Protein AF-A0A328SLB0-F1 (afdb_monomer)

Structure (mmCIF, N/CA/C/O backbone):
data_AF-A0A328SLB0-F1
#
_entry.id   AF-A0A328SLB0-F1
#
loop_
_atom_site.group_PDB
_atom_site.id
_atom_site.type_symbol
_atom_site.label_atom_id
_atom_site.label_alt_id
_atom_site.label_comp_id
_atom_site.label_asym_id
_atom_site.label_entity_id
_atom_site.label_seq_id
_atom_site.pdbx_PDB_ins_code
_atom_site.Cartn_x
_atom_site.Cartn_y
_atom_site.Cartn_z
_atom_site.occupancy
_atom_site.B_iso_or_equiv
_atom_site.a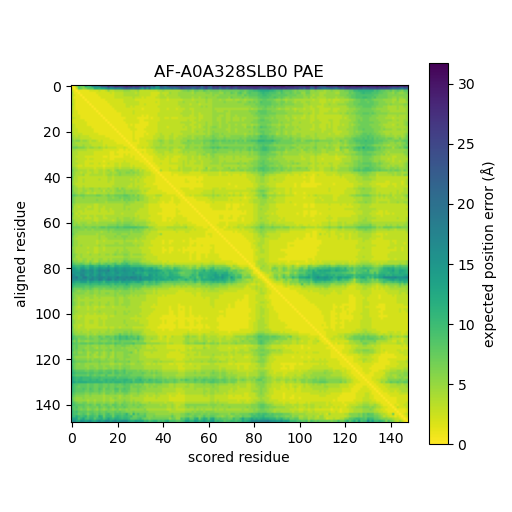uth_seq_id
_atom_site.auth_comp_id
_atom_site.auth_asym_id
_atom_site.auth_atom_id
_atom_site.pdbx_PDB_model_num
ATOM 1 N N . MET A 1 1 ? -6.367 17.128 28.981 1.00 57.22 1 MET A N 1
ATOM 2 C CA . MET A 1 1 ? -6.907 15.919 28.328 1.00 57.22 1 MET A CA 1
ATOM 3 C C . MET A 1 1 ? -6.599 16.046 26.858 1.00 57.22 1 MET A C 1
ATOM 5 O O . MET A 1 1 ? -6.929 17.070 26.277 1.00 57.22 1 MET A O 1
ATOM 9 N N . ASP A 1 2 ? -5.876 15.075 26.322 1.00 86.50 2 ASP A N 1
ATOM 10 C CA . ASP A 1 2 ? -5.423 15.068 24.938 1.00 86.50 2 ASP A CA 1
ATOM 11 C C . ASP A 1 2 ? -6.568 14.563 24.046 1.00 86.50 2 ASP A C 1
ATOM 13 O O . ASP A 1 2 ? -7.002 13.417 24.177 1.00 86.50 2 ASP A O 1
ATOM 17 N N . TYR A 1 3 ? -7.131 15.460 23.231 1.00 94.31 3 TYR A N 1
ATOM 18 C CA . TYR A 1 3 ? -8.284 15.189 22.364 1.00 94.31 3 TYR A CA 1
ATOM 19 C C . TYR A 1 3 ? -8.038 13.980 21.457 1.00 94.31 3 TYR A C 1
ATOM 21 O O . TYR A 1 3 ? -8.912 13.123 21.337 1.00 94.31 3 TYR A O 1
ATOM 29 N N . PHE A 1 4 ? -6.836 13.879 20.882 1.00 92.00 4 PHE A N 1
ATOM 30 C CA . PHE A 1 4 ? -6.476 12.773 20.001 1.00 92.00 4 PHE A CA 1
ATOM 31 C C . PHE A 1 4 ? -6.423 11.453 20.755 1.00 92.00 4 PHE A C 1
ATOM 33 O O . PHE A 1 4 ? -7.009 10.479 20.297 1.00 92.00 4 PHE A O 1
ATOM 40 N N . LYS A 1 5 ? -5.837 11.437 21.956 1.00 94.00 5 LYS A N 1
ATOM 41 C CA . LYS A 1 5 ? -5.808 10.235 22.794 1.00 94.00 5 LYS A CA 1
ATOM 42 C C . LYS A 1 5 ? -7.211 9.709 23.106 1.00 94.00 5 LYS A C 1
ATOM 44 O O . LYS A 1 5 ? -7.457 8.517 23.006 1.00 94.00 5 LYS A O 1
ATOM 49 N N . MET A 1 6 ? -8.152 10.598 23.427 1.00 96.25 6 MET A N 1
ATOM 50 C CA . MET A 1 6 ? -9.540 10.200 23.688 1.00 96.25 6 MET A CA 1
ATOM 51 C C . MET A 1 6 ? -10.225 9.585 22.457 1.00 96.25 6 MET A C 1
ATOM 53 O O . MET A 1 6 ? -11.032 8.669 22.611 1.00 96.25 6 MET A O 1
ATOM 57 N N . LEU A 1 7 ? -9.914 10.068 21.250 1.00 95.81 7 LEU A N 1
ATOM 58 C CA . LEU A 1 7 ? -10.413 9.474 20.009 1.00 95.81 7 LEU A CA 1
ATOM 59 C C . LEU A 1 7 ? -9.755 8.125 19.710 1.00 95.81 7 LEU A C 1
ATOM 61 O O . LEU A 1 7 ? -10.460 7.199 19.319 1.00 95.81 7 LEU A O 1
ATOM 65 N N . GLU A 1 8 ? -8.441 8.003 19.908 1.00 94.06 8 GLU A N 1
ATOM 66 C CA . GLU A 1 8 ? -7.711 6.744 19.723 1.00 94.06 8 GLU A CA 1
ATOM 67 C C . GLU A 1 8 ? -8.238 5.658 20.667 1.00 94.06 8 GLU A C 1
ATOM 69 O O . GLU A 1 8 ? -8.629 4.592 20.198 1.00 94.06 8 GLU A O 1
ATOM 74 N N . ASP A 1 9 ? -8.351 5.959 21.965 1.00 95.50 9 ASP A N 1
ATOM 75 C CA . ASP A 1 9 ? -8.815 5.008 22.982 1.00 95.50 9 ASP A CA 1
ATOM 76 C C . ASP A 1 9 ? -10.233 4.487 22.660 1.00 95.50 9 ASP A C 1
ATOM 78 O O . ASP A 1 9 ? -10.494 3.287 22.719 1.00 95.50 9 ASP A O 1
ATOM 82 N N . LYS A 1 10 ? -11.150 5.377 22.250 1.00 96.75 10 LYS A N 1
ATOM 83 C CA . LYS A 1 10 ? -12.517 4.992 21.851 1.00 96.75 10 LYS A CA 1
ATOM 84 C C . LYS A 1 10 ? -12.569 4.228 20.533 1.00 96.75 10 LYS A C 1
ATOM 86 O O . LYS A 1 10 ? -13.438 3.380 20.352 1.00 96.75 10 LYS A O 1
ATOM 91 N N . THR A 1 11 ? -11.689 4.562 19.592 1.00 96.69 11 THR A N 1
ATOM 92 C CA . THR A 1 11 ? -11.610 3.850 18.312 1.00 96.69 11 THR A CA 1
ATOM 93 C C . THR A 1 11 ? -11.153 2.417 18.547 1.00 96.69 11 THR A C 1
ATOM 95 O O . THR A 1 11 ? -11.772 1.502 18.013 1.00 96.69 11 THR A O 1
ATOM 98 N N . GLU A 1 12 ? -10.144 2.215 19.397 1.00 96.50 12 GLU A N 1
ATOM 99 C CA . GLU A 1 12 ? -9.649 0.883 19.754 1.00 96.50 12 GLU A CA 1
ATOM 100 C C . GLU A 1 12 ? -10.721 0.055 20.478 1.00 96.50 12 GLU A C 1
ATOM 102 O O . GLU A 1 12 ? -10.938 -1.099 20.120 1.00 96.50 12 GLU A O 1
ATOM 107 N N . GL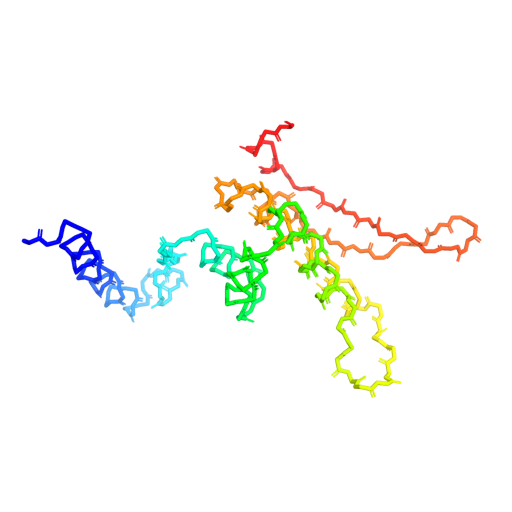U A 1 13 ? -11.471 0.657 21.412 1.00 97.56 13 GLU A N 1
ATOM 108 C CA . GLU A 1 13 ? -12.596 -0.006 22.093 1.00 97.56 13 GLU A CA 1
ATOM 109 C C . GLU A 1 13 ? -13.650 -0.524 21.096 1.00 97.56 13 GLU A C 1
ATOM 111 O O . GLU A 1 13 ? -14.094 -1.672 21.169 1.00 97.56 13 GLU A O 1
ATOM 116 N N . LEU A 1 14 ? -14.038 0.306 20.123 1.00 97.81 14 LEU A N 1
ATOM 117 C CA . LEU A 1 14 ? -14.981 -0.097 19.076 1.00 97.81 14 LEU A CA 1
ATOM 118 C C . LEU A 1 14 ? -14.385 -1.158 18.144 1.00 97.81 14 LEU A C 1
ATOM 120 O O . LEU A 1 14 ? -15.093 -2.068 17.703 1.00 97.81 14 LEU A O 1
ATOM 124 N N . TYR A 1 15 ? -13.089 -1.062 17.855 1.00 97.62 15 TYR A N 1
ATOM 125 C CA . TYR A 1 15 ? -12.380 -2.032 17.032 1.00 97.62 15 TYR A CA 1
ATOM 126 C C . TYR A 1 15 ? -12.297 -3.403 17.716 1.00 97.62 15 TYR A C 1
ATOM 128 O O . TYR A 1 15 ? -12.480 -4.425 17.058 1.00 97.62 15 TYR A O 1
ATOM 136 N N . ASP A 1 16 ? -12.115 -3.447 19.038 1.00 97.81 16 ASP A N 1
ATOM 137 C CA . ASP A 1 16 ? -12.167 -4.674 19.839 1.00 97.81 16 ASP A CA 1
ATOM 138 C C . ASP A 1 16 ? -13.517 -5.375 19.756 1.00 97.81 16 ASP A C 1
ATOM 140 O O . ASP A 1 16 ? -13.582 -6.586 19.531 1.00 97.81 16 ASP A O 1
ATOM 144 N N . ILE A 1 17 ? -14.605 -4.613 19.852 1.00 98.06 17 ILE A N 1
ATOM 145 C CA . ILE A 1 17 ? -15.955 -5.152 19.672 1.00 98.06 17 ILE A CA 1
ATOM 146 C C . ILE A 1 17 ? -16.098 -5.763 18.270 1.00 98.06 17 ILE A C 1
ATOM 148 O O . ILE A 1 17 ? -16.618 -6.874 18.127 1.00 98.06 17 ILE A O 1
ATOM 152 N N . ALA A 1 18 ? -15.600 -5.078 17.236 1.00 97.88 18 ALA A N 1
ATOM 153 C CA . ALA A 1 18 ? -15.610 -5.596 15.871 1.00 97.88 18 ALA A CA 1
ATOM 154 C C . ALA A 1 18 ? -14.756 -6.871 15.727 1.00 97.88 18 ALA A C 1
ATOM 156 O O . ALA A 1 18 ? -15.190 -7.819 15.071 1.00 97.88 18 ALA A O 1
ATOM 157 N N . ARG A 1 19 ? -13.583 -6.941 16.376 1.00 97.69 19 ARG A N 1
ATOM 158 C CA . ARG A 1 19 ? -12.729 -8.141 16.405 1.00 97.69 19 ARG A CA 1
ATOM 159 C C . ARG A 1 19 ? -13.467 -9.338 17.000 1.00 97.69 19 ARG A C 1
ATOM 161 O O . ARG A 1 19 ? -13.473 -10.407 16.394 1.00 97.69 19 ARG A O 1
ATOM 168 N N . GLU A 1 20 ? -14.118 -9.167 18.146 1.00 98.00 20 GLU A N 1
ATOM 169 C CA . GLU A 1 20 ? -14.869 -10.251 18.791 1.00 98.00 20 GLU A CA 1
ATOM 170 C C . GLU A 1 20 ? -16.103 -10.678 17.986 1.00 98.00 20 GLU A C 1
ATOM 172 O O . GLU A 1 20 ? -16.442 -11.862 17.950 1.00 98.00 20 GLU A O 1
ATOM 177 N N . ALA A 1 21 ? -16.756 -9.747 17.287 1.00 97.81 21 ALA A N 1
ATOM 178 C CA . ALA A 1 21 ? -17.849 -10.075 16.377 1.00 97.81 21 ALA A CA 1
ATOM 179 C C . ALA A 1 21 ? -17.366 -10.918 15.183 1.00 97.81 21 ALA A C 1
ATOM 181 O O . ALA A 1 21 ? -17.923 -11.988 14.924 1.00 97.81 21 ALA A O 1
ATOM 182 N N . ARG A 1 22 ? -16.296 -10.485 14.502 1.00 97.75 22 ARG A N 1
ATOM 183 C CA . ARG A 1 22 ? -15.747 -11.164 13.313 1.00 97.75 22 ARG A CA 1
ATOM 184 C C . ARG A 1 22 ? -15.218 -12.568 13.620 1.00 97.75 22 ARG A C 1
ATOM 186 O O . ARG A 1 22 ? -15.463 -13.497 12.850 1.00 97.75 22 ARG A O 1
ATOM 193 N N . LYS A 1 23 ? -14.621 -12.778 14.800 1.00 97.56 23 LYS A N 1
ATOM 194 C CA . LYS A 1 23 ? -14.165 -14.102 15.275 1.00 97.56 23 LYS A CA 1
ATOM 195 C C . LYS A 1 23 ? -15.265 -15.164 15.358 1.00 97.56 23 LYS A C 1
ATOM 197 O O . LYS A 1 23 ? -14.954 -16.351 15.383 1.00 97.56 23 LYS A O 1
ATOM 202 N N . GLN A 1 24 ? -16.541 -14.774 15.387 1.00 97.69 24 GLN A N 1
ATOM 203 C CA . GLN A 1 24 ? -17.653 -15.729 15.379 1.00 97.69 24 GLN A CA 1
ATOM 204 C C . GLN A 1 24 ? -17.812 -16.454 14.033 1.00 97.69 24 GLN A C 1
ATOM 206 O O . GLN A 1 24 ? -18.611 -17.387 13.958 1.00 97.69 24 GLN A O 1
ATOM 211 N N . GLY A 1 25 ? -17.099 -16.030 12.981 1.00 96.88 25 GLY A N 1
ATOM 212 C CA . GLY A 1 25 ? -17.110 -16.693 11.674 1.00 96.88 25 GLY A CA 1
ATOM 213 C C . GLY A 1 25 ? -18.440 -16.573 10.933 1.00 96.88 25 GLY A C 1
ATOM 214 O O . GLY A 1 25 ? -18.818 -17.481 10.197 1.00 96.88 25 GLY A O 1
ATOM 215 N N . LYS A 1 26 ? -19.181 -15.485 11.175 1.00 97.31 26 LYS A N 1
ATOM 216 C CA . LYS A 1 26 ? -20.478 -15.206 10.533 1.00 97.31 26 LYS A CA 1
ATOM 217 C C . LYS A 1 26 ? -20.372 -14.281 9.320 1.00 97.31 26 LYS A C 1
ATOM 219 O O . LYS A 1 26 ? -21.331 -14.186 8.561 1.00 97.31 26 LYS A O 1
ATOM 224 N N . ASP A 1 27 ? -19.225 -13.633 9.157 1.00 96.94 27 ASP A N 1
ATOM 225 C CA . ASP A 1 27 ? -18.890 -12.762 8.033 1.00 96.94 27 ASP A CA 1
ATOM 226 C C . ASP A 1 27 ? -17.794 -13.410 7.171 1.00 96.94 27 ASP A C 1
ATOM 228 O O . ASP A 1 27 ? -17.247 -14.452 7.535 1.00 96.94 27 ASP A O 1
ATOM 232 N N . LEU A 1 28 ? -17.477 -12.793 6.027 1.00 94.56 28 LEU A N 1
ATOM 233 C CA . LEU A 1 28 ? -16.475 -13.297 5.076 1.00 94.56 28 LEU A CA 1
ATOM 234 C C . LEU A 1 28 ? -15.081 -13.435 5.702 1.00 94.56 28 LEU A C 1
ATOM 236 O O . LEU A 1 28 ? -14.389 -14.416 5.448 1.00 94.56 28 LEU A O 1
ATOM 240 N N . GLU A 1 29 ? -14.707 -12.470 6.543 1.00 96.69 29 GLU A N 1
ATOM 241 C CA . GLU A 1 29 ? -13.403 -12.408 7.200 1.00 96.69 29 GLU A CA 1
ATOM 242 C C . GLU A 1 29 ? -13.527 -12.546 8.719 1.00 96.69 29 GLU A C 1
ATOM 244 O O . GLU A 1 29 ? -14.468 -12.036 9.334 1.00 96.69 29 GLU A O 1
ATOM 249 N N . LEU A 1 30 ? -12.530 -13.190 9.334 1.00 96.75 30 LEU A N 1
ATOM 250 C CA . LEU A 1 30 ? -12.444 -13.395 10.790 1.00 96.75 30 LEU A CA 1
ATOM 251 C C . LEU A 1 30 ? -11.874 -12.188 11.547 1.00 96.75 30 LEU A C 1
ATOM 253 O O . LEU A 1 30 ? -11.824 -12.187 12.779 1.00 96.75 30 LEU A O 1
ATOM 257 N N . VAL A 1 31 ? -11.450 -11.161 10.816 1.00 95.88 31 VAL A N 1
ATOM 258 C CA . VAL A 1 31 ? -10.909 -9.905 11.337 1.00 95.88 31 VAL A CA 1
ATOM 259 C C . VAL A 1 31 ? -11.638 -8.721 10.696 1.00 95.88 31 VAL A C 1
ATOM 261 O O . VAL A 1 31 ? -12.225 -8.878 9.623 1.00 95.88 31 VAL A O 1
ATOM 264 N N . PRO A 1 32 ? -11.647 -7.533 11.326 1.00 96.06 32 PRO A N 1
ATOM 265 C CA . PRO A 1 32 ? -12.161 -6.337 10.674 1.00 96.06 32 PRO A CA 1
ATOM 266 C C . PRO A 1 32 ? -11.368 -6.024 9.396 1.00 96.06 32 PRO A C 1
ATOM 268 O O . PRO A 1 32 ? -10.142 -5.993 9.412 1.00 96.06 32 PRO A O 1
ATOM 271 N N . GLU A 1 33 ? -12.083 -5.776 8.300 1.00 93.44 33 GLU A N 1
ATOM 272 C CA . GLU A 1 33 ? -11.507 -5.518 6.968 1.00 93.44 33 GLU A CA 1
ATOM 273 C C . GLU A 1 33 ? -11.045 -4.065 6.769 1.00 93.44 33 GLU A C 1
ATOM 275 O O . GLU A 1 33 ? -10.383 -3.755 5.784 1.00 93.44 33 GLU A O 1
ATOM 280 N N . ILE A 1 34 ? -11.406 -3.157 7.684 1.00 91.94 34 ILE A N 1
ATOM 281 C CA . ILE A 1 34 ? -11.027 -1.740 7.629 1.00 91.94 34 ILE A CA 1
ATOM 282 C C . ILE A 1 34 ? -9.822 -1.535 8.556 1.00 91.94 34 ILE A C 1
ATOM 284 O O . ILE A 1 34 ? -10.021 -1.475 9.770 1.00 91.94 34 ILE A O 1
ATOM 288 N N . PRO A 1 35 ? -8.587 -1.422 8.037 1.00 89.50 35 PRO A N 1
ATOM 289 C CA . PRO A 1 35 ? -7.414 -1.213 8.873 1.00 89.50 35 PRO A CA 1
ATOM 290 C C . PRO A 1 35 ? -7.420 0.185 9.501 1.00 89.50 35 PRO A C 1
ATOM 292 O O . PRO A 1 35 ? -7.815 1.173 8.877 1.00 89.50 35 PRO A O 1
ATOM 295 N N . LEU A 1 36 ? -6.937 0.277 10.740 1.00 92.12 36 LEU A N 1
ATOM 296 C CA . LEU A 1 36 ? -6.662 1.555 11.392 1.00 92.12 36 LEU A CA 1
ATOM 297 C C . LEU A 1 36 ? -5.305 2.093 10.922 1.00 92.12 36 LEU A C 1
ATOM 299 O O . LEU A 1 36 ? -4.345 1.338 10.789 1.00 92.12 36 LEU A O 1
ATOM 303 N N . ALA A 1 37 ? -5.217 3.404 10.712 1.00 91.44 37 ALA A N 1
ATOM 304 C CA . ALA A 1 37 ? -3.978 4.088 10.355 1.00 91.44 37 ALA A CA 1
ATOM 305 C C . ALA A 1 37 ? -3.955 5.489 10.971 1.00 91.44 37 ALA A C 1
ATOM 307 O O . ALA A 1 37 ? -4.969 6.192 10.946 1.00 91.44 37 ALA A O 1
ATOM 308 N N . LYS A 1 38 ? -2.802 5.912 11.502 1.00 89.69 38 LYS A N 1
ATOM 309 C CA . LYS A 1 38 ? -2.653 7.226 12.148 1.00 89.69 38 LYS A CA 1
ATOM 310 C C . LYS A 1 38 ? -2.229 8.329 11.185 1.00 89.69 38 LYS A C 1
ATOM 312 O O . LYS A 1 38 ? -2.561 9.493 11.392 1.00 89.69 38 LYS A O 1
ATOM 317 N N . ASP A 1 39 ? -1.510 7.975 10.127 1.00 92.56 39 ASP A N 1
ATOM 318 C CA . ASP A 1 39 ? -0.967 8.927 9.161 1.00 92.56 39 ASP A CA 1
ATOM 319 C C . ASP A 1 39 ? -0.929 8.366 7.733 1.00 92.56 39 ASP A C 1
ATOM 321 O O . ASP A 1 39 ? -1.387 7.257 7.461 1.00 92.56 39 ASP A O 1
ATOM 325 N N . LEU A 1 40 ? -0.435 9.180 6.795 1.00 93.12 40 LEU A N 1
ATOM 326 C CA . LEU A 1 40 ? -0.332 8.830 5.377 1.00 93.12 40 LEU A CA 1
ATOM 327 C C . LEU A 1 40 ? 0.496 7.565 5.165 1.00 93.12 40 LEU A C 1
ATOM 329 O O . LEU A 1 40 ? 0.086 6.690 4.408 1.00 93.12 40 LEU A O 1
ATOM 333 N N . ALA A 1 41 ? 1.641 7.463 5.830 1.00 95.31 41 ALA A N 1
ATOM 334 C CA . ALA A 1 41 ? 2.562 6.356 5.645 1.00 95.31 41 ALA A CA 1
ATOM 335 C C . ALA A 1 41 ? 1.930 5.034 6.112 1.00 95.31 41 ALA A C 1
ATOM 337 O O . ALA A 1 41 ? 2.001 4.034 5.400 1.00 95.31 41 ALA A O 1
ATOM 338 N N . GLU A 1 42 ? 1.243 5.048 7.257 1.00 95.31 42 GLU A N 1
ATOM 339 C CA . GLU A 1 42 ? 0.484 3.894 7.753 1.00 95.31 42 GLU A CA 1
ATOM 340 C C . GLU A 1 42 ? -0.721 3.558 6.870 1.00 95.31 42 GLU A C 1
ATOM 342 O O . GLU A 1 42 ? -1.002 2.381 6.661 1.00 95.31 42 GLU A O 1
ATOM 347 N N . ARG A 1 43 ? -1.401 4.559 6.288 1.00 94.62 43 ARG A N 1
ATOM 348 C CA . ARG A 1 43 ? -2.459 4.306 5.294 1.00 94.62 43 ARG A CA 1
ATOM 349 C C . ARG A 1 43 ? -1.908 3.601 4.061 1.00 94.62 43 ARG A C 1
ATOM 351 O O . ARG A 1 43 ? -2.520 2.648 3.597 1.00 94.62 43 ARG A O 1
ATOM 358 N N . VAL A 1 44 ? -0.768 4.047 3.529 1.00 96.19 44 VAL A N 1
ATOM 359 C CA . VAL A 1 44 ? -0.131 3.404 2.368 1.00 96.19 44 VAL A CA 1
ATOM 360 C C . VAL A 1 44 ? 0.216 1.950 2.688 1.00 96.19 44 VAL A C 1
ATOM 362 O O . VAL A 1 44 ? -0.155 1.059 1.927 1.00 96.19 44 VAL A O 1
ATOM 365 N N . GLU A 1 45 ? 0.862 1.698 3.828 1.00 95.94 45 GLU A N 1
ATOM 366 C CA . GLU A 1 45 ? 1.216 0.337 4.243 1.00 95.94 45 GLU A CA 1
ATOM 367 C C . GLU A 1 45 ? -0.022 -0.545 4.451 1.00 95.94 45 GLU A C 1
ATOM 369 O O . GLU A 1 45 ? -0.065 -1.661 3.941 1.00 95.94 45 GLU A O 1
ATOM 374 N N . GLY A 1 46 ? -1.048 -0.034 5.134 1.00 91.81 46 GLY A N 1
ATOM 375 C CA . GLY A 1 46 ? -2.275 -0.781 5.409 1.00 91.81 46 GLY A CA 1
ATOM 376 C C . GLY A 1 46 ? -3.129 -1.067 4.172 1.00 91.81 46 GLY A C 1
ATOM 377 O O . GLY A 1 46 ? -3.843 -2.065 4.152 1.00 91.81 46 GLY A O 1
ATOM 378 N N . LEU A 1 47 ? -3.067 -0.215 3.143 1.00 91.38 47 LEU A N 1
ATOM 379 C CA . LEU A 1 47 ? -3.857 -0.377 1.919 1.00 91.38 47 LEU A CA 1
ATOM 380 C C . LEU A 1 47 ? -3.161 -1.236 0.863 1.00 91.38 47 LEU A C 1
ATOM 382 O O . LEU A 1 47 ? -3.813 -2.050 0.217 1.00 91.38 47 LEU A O 1
ATOM 386 N N . VAL A 1 48 ? -1.865 -1.013 0.631 1.00 94.06 48 VAL A N 1
ATOM 387 C CA . VAL A 1 48 ? -1.144 -1.623 -0.503 1.00 94.06 48 VAL A CA 1
ATOM 388 C C . VAL A 1 48 ? 0.212 -2.215 -0.126 1.00 94.06 48 VAL A C 1
ATOM 390 O O . VAL A 1 48 ? 0.857 -2.834 -0.973 1.00 94.06 48 VAL A O 1
ATOM 393 N N . GLY A 1 49 ? 0.653 -2.049 1.123 1.00 93.00 49 GLY A N 1
ATOM 394 C CA . GLY A 1 49 ? 1.981 -2.466 1.556 1.00 93.00 49 GLY A CA 1
ATOM 395 C C . GLY A 1 49 ? 3.106 -1.811 0.732 1.00 93.00 49 GLY A C 1
ATOM 396 O O . GLY A 1 49 ? 2.922 -0.729 0.157 1.00 93.00 49 GLY A O 1
ATOM 397 N N . PRO A 1 50 ? 4.285 -2.454 0.646 1.00 94.94 50 PRO A N 1
ATOM 398 C CA . PRO A 1 50 ? 4.680 -3.668 1.371 1.00 94.94 50 PRO A CA 1
ATOM 399 C C . PRO A 1 50 ? 4.913 -3.416 2.873 1.00 94.94 50 PRO A C 1
ATOM 401 O O . PRO A 1 50 ? 5.001 -2.273 3.316 1.00 94.94 50 PRO A O 1
ATOM 404 N N . GLU A 1 51 ? 5.042 -4.485 3.663 1.00 94.94 51 GLU A N 1
ATOM 405 C CA . GLU A 1 51 ? 5.320 -4.390 5.104 1.00 94.94 51 GLU A CA 1
ATOM 406 C C . GLU A 1 51 ? 6.604 -3.588 5.386 1.00 94.94 51 GLU A C 1
ATOM 408 O O . GLU A 1 51 ? 7.643 -3.762 4.742 1.00 94.94 51 GLU A O 1
ATOM 413 N N . GLY A 1 52 ? 6.531 -2.688 6.365 1.00 95.50 52 GLY A N 1
ATOM 414 C CA . GLY A 1 52 ? 7.617 -1.801 6.764 1.00 95.50 52 GLY A CA 1
ATOM 415 C C . GLY A 1 52 ? 7.777 -0.555 5.891 1.00 95.50 52 GLY A C 1
ATOM 416 O O . GLY A 1 52 ? 8.627 0.290 6.207 1.00 95.50 52 GLY A O 1
ATOM 417 N N . VAL A 1 53 ? 6.971 -0.390 4.834 1.00 96.81 53 VAL A N 1
ATOM 418 C CA . VAL A 1 53 ? 7.057 0.786 3.963 1.00 96.81 53 VAL A CA 1
ATOM 419 C C . VAL A 1 53 ? 6.718 2.078 4.703 1.00 96.81 53 VAL A C 1
ATOM 421 O O . VAL A 1 53 ? 7.358 3.092 4.425 1.00 96.81 53 VAL A O 1
ATOM 424 N N . ALA A 1 54 ? 5.827 2.069 5.706 1.00 97.19 54 ALA A N 1
ATOM 425 C CA . ALA A 1 54 ? 5.480 3.291 6.431 1.00 97.19 54 ALA A CA 1
ATOM 426 C C . ALA A 1 54 ? 6.703 3.888 7.136 1.00 97.19 54 ALA A C 1
ATOM 428 O O . ALA A 1 54 ? 6.958 5.090 7.065 1.00 97.19 54 ALA A O 1
ATOM 429 N N . LYS A 1 55 ? 7.520 3.038 7.772 1.00 97.31 55 LYS A N 1
ATOM 430 C CA . LYS A 1 55 ? 8.773 3.467 8.416 1.00 97.31 55 LYS A CA 1
ATOM 431 C C . LYS A 1 55 ? 9.747 4.054 7.397 1.00 97.31 55 LYS A C 1
ATOM 433 O O . LYS A 1 55 ? 10.451 5.017 7.703 1.00 97.31 55 LYS A O 1
ATOM 438 N N . ARG A 1 56 ? 9.803 3.476 6.192 1.00 97.50 56 ARG A N 1
ATOM 439 C CA . ARG A 1 56 ? 10.693 3.948 5.129 1.00 97.50 56 ARG A CA 1
ATOM 440 C C . ARG A 1 56 ? 10.232 5.285 4.551 1.00 97.50 56 ARG A C 1
ATOM 442 O O . ARG A 1 56 ? 11.078 6.161 4.400 1.00 97.50 56 ARG A O 1
ATOM 449 N N . ILE A 1 57 ? 8.931 5.448 4.303 1.00 97.56 57 ILE A N 1
ATOM 450 C CA . ILE A 1 57 ? 8.306 6.703 3.857 1.00 97.56 57 ILE A CA 1
ATOM 451 C C . ILE A 1 57 ? 8.635 7.817 4.850 1.00 97.56 57 ILE A C 1
ATOM 453 O O . ILE A 1 57 ? 9.291 8.779 4.463 1.00 97.56 57 ILE A O 1
ATOM 457 N N . LYS A 1 58 ? 8.313 7.625 6.139 1.00 96.94 58 LYS A N 1
ATOM 458 C CA . LYS A 1 58 ? 8.571 8.611 7.205 1.00 96.94 58 LYS A CA 1
ATOM 459 C C . LYS A 1 58 ? 10.031 9.069 7.226 1.00 96.94 58 LYS A C 1
ATOM 461 O O . LYS A 1 58 ? 10.307 10.256 7.330 1.00 96.94 58 LYS A O 1
ATOM 466 N N . LYS A 1 59 ? 10.974 8.133 7.066 1.00 97.75 59 LYS A N 1
ATOM 467 C CA . LYS A 1 59 ? 12.411 8.441 7.015 1.00 97.75 59 LYS A CA 1
ATOM 468 C C . LYS A 1 59 ? 12.811 9.258 5.781 1.00 97.75 59 LYS A C 1
ATOM 470 O O . LYS A 1 59 ? 13.720 10.074 5.864 1.00 97.75 59 LYS A O 1
ATOM 475 N N . LEU A 1 60 ? 12.220 8.991 4.618 1.00 97.56 60 LEU A N 1
ATOM 476 C CA . LEU A 1 60 ? 12.555 9.722 3.393 1.00 97.56 60 LEU A CA 1
ATOM 477 C C . LEU A 1 60 ? 11.936 11.128 3.392 1.00 97.56 60 LEU A C 1
ATOM 479 O O . LEU A 1 60 ? 12.606 12.074 2.981 1.00 97.56 60 LEU A O 1
ATOM 483 N N . GLU A 1 61 ? 10.724 11.278 3.933 1.00 96.06 61 GLU A N 1
ATOM 484 C CA . GLU A 1 61 ? 10.019 12.563 4.074 1.00 96.06 61 GLU A CA 1
ATOM 485 C C . GLU A 1 61 ? 10.779 13.590 4.936 1.00 96.06 61 GLU A C 1
ATOM 487 O O . GLU A 1 61 ? 10.549 14.788 4.805 1.00 96.06 61 GLU A O 1
ATOM 492 N N . GLU A 1 62 ? 11.739 13.162 5.766 1.00 97.12 62 GLU A N 1
ATOM 493 C CA . GLU A 1 62 ? 12.634 14.070 6.504 1.00 97.12 62 GLU A CA 1
ATOM 494 C C . GLU A 1 62 ? 13.528 14.922 5.582 1.00 97.12 62 GLU A C 1
ATOM 496 O O . GLU A 1 62 ? 14.053 15.951 6.010 1.00 97.12 62 GLU A O 1
ATOM 501 N N . SER A 1 63 ? 13.745 14.490 4.334 1.00 96.81 63 SER A N 1
ATOM 502 C CA . SER A 1 63 ? 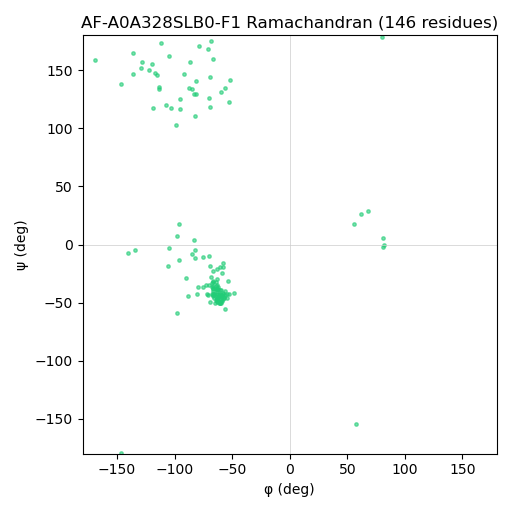14.739 15.092 3.430 1.00 96.81 63 SER A CA 1
ATOM 503 C C . SER A 1 63 ? 14.310 15.220 1.967 1.00 96.81 63 SER A C 1
ATOM 505 O O . SER A 1 63 ? 15.038 15.831 1.186 1.00 96.81 63 SER A O 1
ATOM 507 N N . MET A 1 64 ? 13.162 14.655 1.590 1.00 97.38 64 MET A N 1
ATOM 508 C CA . MET A 1 64 ? 12.675 14.570 0.212 1.00 97.38 64 MET A CA 1
ATOM 509 C C . MET A 1 64 ? 11.235 15.073 0.110 1.00 97.38 64 MET A C 1
ATOM 511 O O . MET A 1 64 ? 10.459 14.950 1.060 1.00 97.38 64 MET A O 1
ATOM 515 N N . SER A 1 65 ? 10.859 15.599 -1.058 1.00 97.44 65 SER A N 1
ATOM 516 C CA . SER A 1 65 ? 9.453 15.876 -1.364 1.00 97.44 65 SER A CA 1
ATOM 517 C C . SER A 1 65 ? 8.660 14.576 -1.476 1.00 97.44 65 SER A C 1
ATOM 519 O O . SER A 1 65 ? 9.210 13.506 -1.731 1.00 97.44 65 SER A O 1
ATOM 521 N N . ARG A 1 66 ? 7.336 14.654 -1.343 1.00 95.81 66 ARG A N 1
ATOM 522 C CA . ARG A 1 66 ? 6.458 13.484 -1.478 1.00 95.81 66 ARG A CA 1
ATOM 523 C C . ARG A 1 66 ? 6.636 12.769 -2.820 1.00 95.81 66 ARG A C 1
ATOM 525 O O . ARG A 1 66 ? 6.632 11.542 -2.871 1.00 95.81 66 ARG A O 1
ATOM 532 N N . GLU A 1 67 ? 6.795 13.527 -3.898 1.00 97.38 67 GLU A N 1
ATOM 533 C CA . GLU A 1 67 ? 7.033 13.000 -5.239 1.00 97.38 67 GLU A CA 1
ATOM 534 C C . GLU A 1 67 ? 8.358 12.237 -5.295 1.00 97.38 67 GLU A C 1
ATOM 536 O O . GLU A 1 67 ? 8.403 11.106 -5.777 1.00 97.38 67 GLU A O 1
ATOM 541 N N . GLU A 1 68 ? 9.425 12.816 -4.744 1.00 98.19 68 GLU A N 1
ATOM 542 C CA . GLU A 1 68 ? 10.730 12.162 -4.639 1.00 98.19 68 GLU A CA 1
ATOM 543 C C . GLU A 1 68 ? 10.655 10.883 -3.796 1.00 98.19 68 GLU A C 1
ATOM 545 O O . GLU A 1 68 ? 11.194 9.852 -4.204 1.00 98.19 68 GLU A O 1
ATOM 550 N N . VAL A 1 69 ? 9.926 10.908 -2.672 1.00 98.19 69 VAL A N 1
ATOM 551 C CA . VAL A 1 69 ? 9.673 9.722 -1.841 1.00 98.19 69 VAL A CA 1
ATOM 552 C C . VAL A 1 69 ? 8.953 8.641 -2.641 1.00 98.19 69 VAL A C 1
ATOM 554 O O . VAL A 1 69 ? 9.385 7.490 -2.619 1.00 98.19 69 VAL A O 1
ATOM 557 N N . ALA A 1 70 ? 7.898 8.985 -3.384 1.00 98.12 70 ALA A N 1
ATOM 558 C CA . ALA A 1 70 ? 7.155 8.025 -4.196 1.00 98.12 70 ALA A CA 1
ATOM 559 C C . ALA A 1 70 ? 8.062 7.326 -5.222 1.00 98.12 70 ALA A C 1
ATOM 561 O O . ALA A 1 70 ? 8.060 6.097 -5.317 1.00 98.12 70 ALA A O 1
ATOM 562 N N . PHE A 1 71 ? 8.893 8.088 -5.941 1.00 98.06 71 PHE A N 1
ATOM 563 C CA . PHE A 1 71 ? 9.848 7.522 -6.896 1.00 98.06 71 PHE A CA 1
ATOM 564 C C . PHE A 1 71 ? 10.942 6.692 -6.219 1.00 98.06 71 PHE A C 1
ATOM 566 O O . PHE A 1 71 ? 11.307 5.630 -6.728 1.00 98.06 71 PHE A O 1
ATOM 573 N N . GLN A 1 72 ? 11.461 7.143 -5.077 1.00 98.25 72 GLN A N 1
ATOM 574 C CA . GLN A 1 72 ? 12.503 6.428 -4.347 1.00 98.25 72 GLN A CA 1
ATOM 575 C C . GLN A 1 72 ? 11.985 5.095 -3.787 1.00 98.25 72 GLN A C 1
ATOM 577 O O . GLN A 1 72 ? 12.662 4.078 -3.927 1.00 98.25 72 GLN A O 1
ATOM 582 N N . ILE A 1 73 ? 10.775 5.072 -3.224 1.00 97.94 73 ILE A N 1
ATOM 583 C CA . ILE A 1 73 ? 10.116 3.846 -2.755 1.00 97.94 73 ILE A CA 1
ATOM 584 C C . ILE A 1 73 ? 9.826 2.902 -3.925 1.00 97.94 73 ILE A C 1
ATOM 586 O O . ILE A 1 73 ? 10.178 1.726 -3.848 1.00 97.94 73 ILE A O 1
ATOM 590 N N . ALA A 1 74 ? 9.257 3.399 -5.033 1.00 97.88 74 ALA A N 1
ATOM 591 C CA . ALA A 1 74 ? 9.030 2.575 -6.224 1.00 97.88 74 ALA A CA 1
ATOM 592 C C . ALA A 1 74 ? 10.324 1.936 -6.727 1.00 97.88 74 ALA A C 1
ATOM 594 O O . ALA A 1 74 ? 10.340 0.753 -7.054 1.00 97.88 74 ALA A O 1
ATOM 595 N N . LYS A 1 75 ? 11.417 2.704 -6.767 1.00 96.88 75 LYS A N 1
ATOM 596 C CA . LYS A 1 75 ? 12.731 2.193 -7.152 1.00 96.88 75 LYS A CA 1
ATOM 597 C C . LYS A 1 75 ? 13.189 1.085 -6.207 1.00 96.88 75 LYS A C 1
ATOM 599 O O . LYS A 1 75 ? 13.576 0.028 -6.687 1.00 96.88 75 LYS A O 1
ATOM 604 N N . GLU A 1 76 ? 13.131 1.312 -4.896 1.00 96.25 76 GLU A N 1
ATOM 605 C CA . GLU A 1 76 ? 13.543 0.323 -3.890 1.00 96.25 76 GLU A CA 1
ATOM 606 C C . GLU A 1 76 ? 12.766 -0.992 -4.014 1.00 96.25 76 GLU A C 1
ATOM 608 O O . GLU A 1 76 ? 13.376 -2.057 -3.952 1.00 96.25 76 GLU A O 1
ATOM 613 N N . ILE A 1 77 ? 11.452 -0.923 -4.248 1.00 95.75 77 ILE A N 1
ATOM 614 C CA . ILE A 1 77 ? 10.602 -2.103 -4.448 1.00 95.75 77 ILE A CA 1
ATOM 615 C C . ILE A 1 77 ? 10.931 -2.787 -5.783 1.00 95.75 77 ILE A C 1
ATOM 617 O O . ILE A 1 77 ? 11.178 -3.990 -5.822 1.00 95.75 77 ILE A O 1
ATOM 621 N N . ALA A 1 78 ? 10.993 -2.026 -6.879 1.00 93.44 78 ALA A N 1
ATOM 622 C CA . ALA A 1 78 ? 11.182 -2.568 -8.223 1.00 93.44 78 ALA A CA 1
ATOM 623 C C . ALA A 1 78 ? 12.563 -3.213 -8.434 1.00 93.44 78 ALA A C 1
ATOM 625 O O . ALA A 1 78 ? 12.683 -4.158 -9.212 1.00 93.44 78 ALA A O 1
ATOM 626 N N . THR A 1 79 ? 13.607 -2.710 -7.766 1.00 89.94 79 THR A N 1
ATOM 627 C CA . THR A 1 79 ? 14.984 -3.218 -7.903 1.00 89.94 79 THR A CA 1
ATOM 628 C C . THR A 1 79 ? 15.389 -4.197 -6.808 1.00 89.94 79 THR A C 1
ATOM 630 O O . THR A 1 79 ? 16.566 -4.533 -6.704 1.00 89.94 79 THR A O 1
ATOM 633 N N . LYS A 1 80 ? 14.460 -4.610 -5.945 1.00 87.31 80 LYS A N 1
ATOM 634 C CA . LYS A 1 80 ? 14.748 -5.601 -4.914 1.00 87.31 80 LYS A CA 1
ATOM 635 C C . LYS A 1 80 ? 14.986 -6.963 -5.568 1.00 87.31 80 LYS A C 1
ATOM 637 O O . LYS A 1 80 ? 14.081 -7.516 -6.187 1.00 87.31 80 LYS A O 1
ATOM 642 N N . ASP A 1 81 ? 16.186 -7.505 -5.398 1.00 85.38 81 ASP A N 1
ATOM 643 C CA . ASP A 1 81 ? 1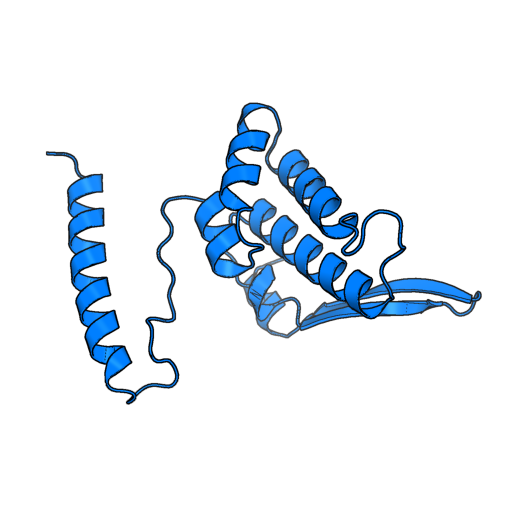6.482 -8.896 -5.744 1.00 85.38 81 ASP A CA 1
ATOM 644 C C . ASP A 1 81 ? 16.000 -9.812 -4.612 1.00 85.38 81 ASP A C 1
ATOM 646 O O . ASP A 1 81 ? 16.340 -9.591 -3.445 1.00 85.38 81 ASP A O 1
ATOM 650 N N . ASP A 1 82 ? 15.241 -10.856 -4.942 1.00 78.75 82 ASP A N 1
ATOM 651 C CA . ASP A 1 82 ? 14.787 -11.833 -3.942 1.00 78.75 82 ASP A CA 1
ATOM 652 C C . ASP A 1 82 ? 15.933 -12.728 -3.470 1.00 78.75 82 ASP A C 1
ATOM 654 O O . ASP A 1 82 ? 16.021 -13.101 -2.297 1.00 78.75 82 ASP A O 1
ATOM 658 N N . VAL A 1 83 ? 16.845 -13.044 -4.391 1.00 81.12 83 VAL A N 1
ATOM 659 C CA . VAL A 1 83 ? 18.076 -13.775 -4.108 1.00 81.12 83 VAL A CA 1
ATOM 660 C C . VAL A 1 83 ? 19.257 -12.875 -4.466 1.00 81.12 83 VAL A C 1
ATOM 662 O O . VAL A 1 83 ? 19.427 -12.541 -5.641 1.00 81.12 83 VAL A O 1
ATOM 665 N N . PRO A 1 84 ? 20.110 -12.498 -3.493 1.00 80.50 84 PRO A N 1
ATOM 666 C CA . PRO A 1 84 ? 21.240 -11.613 -3.747 1.00 80.50 84 PRO A CA 1
ATOM 667 C C . PRO A 1 84 ? 22.126 -12.110 -4.895 1.00 80.50 84 PRO A C 1
ATOM 669 O O . PRO A 1 84 ? 22.651 -13.225 -4.858 1.00 80.50 84 PRO A O 1
ATOM 672 N N . GLY A 1 85 ? 22.303 -11.268 -5.915 1.00 78.81 85 GLY A N 1
ATOM 673 C CA . GLY A 1 85 ? 23.140 -11.567 -7.079 1.00 78.81 85 GLY A CA 1
ATOM 674 C C . GLY A 1 85 ? 22.479 -12.440 -8.150 1.00 78.81 85 GLY A C 1
ATOM 675 O O . GLY A 1 85 ? 23.148 -12.797 -9.120 1.00 78.81 85 GLY A O 1
ATOM 676 N N . GLN A 1 86 ? 21.192 -12.773 -8.016 1.00 83.50 86 GLN A N 1
ATOM 677 C CA . GLN A 1 86 ? 20.422 -13.439 -9.062 1.00 83.50 86 GLN A CA 1
ATOM 678 C C . GLN A 1 86 ? 19.339 -12.513 -9.593 1.00 83.50 86 GLN A C 1
ATOM 680 O O . GLN A 1 86 ? 18.615 -11.872 -8.841 1.00 83.50 86 GLN A O 1
ATOM 685 N N . LYS A 1 87 ? 19.206 -12.478 -10.919 1.00 85.12 87 LYS A N 1
ATOM 686 C CA . LYS A 1 87 ? 18.149 -11.704 -11.555 1.00 85.12 87 LYS A CA 1
ATOM 687 C C . LYS A 1 87 ? 16.804 -12.376 -11.290 1.00 85.12 87 LYS A C 1
ATOM 689 O O . LYS A 1 87 ? 16.628 -13.543 -11.641 1.00 85.12 87 LYS A O 1
ATOM 694 N N . ASN A 1 88 ? 15.857 -11.612 -10.756 1.00 90.56 88 ASN A N 1
ATOM 695 C CA . ASN A 1 88 ? 14.474 -12.048 -10.600 1.00 90.56 88 ASN A CA 1
ATOM 696 C C . ASN A 1 88 ? 13.914 -12.577 -11.929 1.00 90.56 88 ASN A C 1
ATOM 698 O O . ASN A 1 88 ? 14.185 -12.022 -13.002 1.00 90.56 88 ASN A O 1
ATOM 702 N N . ASN A 1 89 ? 13.120 -13.644 -11.868 1.00 92.75 89 ASN A N 1
ATOM 703 C CA . ASN A 1 89 ? 12.376 -14.127 -13.029 1.00 92.75 89 ASN A CA 1
ATOM 704 C C . ASN A 1 89 ? 11.271 -13.114 -13.417 1.00 92.75 89 ASN A C 1
ATOM 706 O O . ASN A 1 89 ? 11.073 -12.102 -12.744 1.00 92.75 89 ASN A O 1
ATOM 710 N N . TYR A 1 90 ? 10.563 -13.349 -14.526 1.00 92.56 90 TYR A N 1
ATOM 711 C CA . TYR A 1 90 ? 9.534 -12.400 -14.970 1.00 92.56 90 TYR A CA 1
ATOM 712 C C . TYR A 1 90 ? 8.337 -12.296 -14.028 1.00 92.56 90 TYR A C 1
ATOM 714 O O . TYR A 1 90 ? 7.789 -11.211 -13.905 1.00 92.56 90 TYR A O 1
ATOM 722 N N . GLU A 1 91 ? 7.962 -13.377 -13.352 1.00 92.81 91 GLU A N 1
ATOM 723 C CA . GLU A 1 91 ? 6.851 -13.374 -12.397 1.00 92.81 91 GLU A CA 1
ATOM 724 C C . GLU A 1 91 ? 7.146 -12.435 -11.223 1.00 92.81 91 GLU A C 1
ATOM 726 O O . GLU A 1 91 ? 6.391 -11.501 -10.976 1.00 92.81 91 GLU A O 1
ATOM 731 N N . VAL A 1 92 ? 8.324 -12.569 -10.615 1.00 93.94 92 VAL A N 1
ATOM 732 C CA . VAL A 1 92 ? 8.783 -11.687 -9.535 1.00 93.94 92 VAL A CA 1
ATOM 733 C C . VAL A 1 92 ? 8.966 -10.244 -10.022 1.00 93.94 92 VAL A C 1
ATOM 735 O O . VAL A 1 92 ? 8.635 -9.296 -9.316 1.00 93.94 92 VAL A O 1
ATOM 738 N N . GLN A 1 93 ? 9.472 -10.031 -11.243 1.00 94.12 93 GLN A N 1
ATOM 739 C CA . GLN A 1 93 ? 9.566 -8.674 -11.804 1.00 94.12 93 GLN A CA 1
ATOM 740 C C . GLN A 1 93 ? 8.186 -8.026 -11.991 1.00 94.12 93 GLN A C 1
ATOM 742 O O . GLN A 1 93 ? 8.050 -6.823 -11.776 1.00 94.12 93 GLN A O 1
ATOM 747 N N . GLU A 1 94 ? 7.175 -8.794 -12.404 1.00 95.69 94 GLU A N 1
ATOM 748 C CA . GLU A 1 94 ? 5.793 -8.321 -12.517 1.00 95.69 94 GLU A CA 1
ATOM 749 C C . GLU A 1 94 ? 5.194 -7.989 -11.148 1.00 95.69 94 GLU A C 1
ATOM 751 O O . GLU A 1 94 ? 4.588 -6.929 -11.011 1.00 95.69 94 GLU A O 1
ATOM 756 N N . GLU A 1 95 ? 5.404 -8.838 -10.139 1.00 95.12 95 GLU A N 1
ATOM 757 C CA . GLU A 1 95 ? 4.950 -8.604 -8.760 1.00 95.12 95 GLU A CA 1
ATOM 758 C C . GLU A 1 95 ? 5.608 -7.365 -8.140 1.00 95.12 95 GLU A C 1
ATOM 760 O O . GLU A 1 95 ? 4.918 -6.494 -7.606 1.00 95.12 95 GLU A O 1
ATOM 765 N N . ASN A 1 96 ? 6.929 -7.222 -8.285 1.00 95.25 96 ASN A N 1
ATOM 766 C CA . ASN A 1 96 ? 7.653 -6.047 -7.805 1.00 95.25 96 ASN A CA 1
ATOM 767 C C . ASN A 1 96 ? 7.203 -4.775 -8.531 1.00 95.25 96 ASN A C 1
ATOM 769 O O . ASN A 1 96 ? 7.090 -3.722 -7.906 1.00 95.25 96 ASN A O 1
ATOM 773 N N . ALA A 1 97 ? 6.927 -4.848 -9.836 1.00 95.94 97 ALA A N 1
ATOM 774 C CA . ALA A 1 97 ? 6.409 -3.711 -10.591 1.00 95.94 97 ALA A CA 1
ATOM 775 C C . ALA A 1 97 ? 4.981 -3.335 -10.164 1.00 95.94 97 ALA A C 1
ATOM 777 O O . ALA A 1 97 ? 4.695 -2.149 -10.002 1.00 95.94 97 ALA A O 1
ATOM 778 N N . ASP A 1 98 ? 4.099 -4.318 -9.959 1.00 96.62 98 ASP A N 1
ATOM 779 C CA . ASP A 1 98 ? 2.734 -4.103 -9.465 1.00 96.62 98 ASP A CA 1
ATOM 780 C C . ASP A 1 98 ? 2.758 -3.437 -8.082 1.00 96.62 98 ASP A C 1
ATOM 782 O O . ASP A 1 98 ? 2.173 -2.365 -7.908 1.00 96.62 98 ASP A O 1
ATOM 786 N N . SER A 1 99 ? 3.534 -3.986 -7.141 1.00 96.81 99 SER A N 1
ATOM 787 C CA . SER A 1 99 ? 3.714 -3.410 -5.804 1.00 96.81 99 SER A CA 1
ATOM 788 C C . SER A 1 99 ? 4.313 -2.001 -5.866 1.00 96.81 99 SER A C 1
ATOM 790 O O . SER A 1 99 ? 3.747 -1.073 -5.293 1.00 96.81 99 SER A O 1
ATOM 792 N N . ALA A 1 100 ? 5.390 -1.790 -6.632 1.00 97.38 100 ALA A N 1
ATOM 793 C CA . ALA A 1 100 ? 6.028 -0.481 -6.769 1.00 97.38 100 ALA A CA 1
ATOM 794 C C . ALA A 1 100 ? 5.063 0.589 -7.303 1.00 97.38 100 ALA A C 1
ATOM 796 O O . ALA A 1 100 ? 5.020 1.701 -6.772 1.00 97.38 100 ALA A O 1
ATOM 797 N N . ILE A 1 101 ? 4.274 0.257 -8.333 1.00 96.94 101 ILE A N 1
ATOM 798 C CA . ILE A 1 101 ? 3.297 1.177 -8.924 1.00 96.94 101 ILE A CA 1
ATOM 799 C C . ILE A 1 101 ? 2.191 1.500 -7.917 1.00 96.94 101 ILE A C 1
ATOM 801 O O . ILE A 1 101 ? 1.857 2.674 -7.751 1.00 96.94 101 ILE A O 1
ATOM 805 N N . ARG A 1 102 ? 1.634 0.496 -7.227 1.00 97.50 102 ARG A N 1
ATOM 806 C CA . ARG A 1 102 ? 0.568 0.711 -6.235 1.00 97.50 102 ARG A CA 1
ATOM 807 C C . ARG A 1 102 ? 1.048 1.555 -5.066 1.00 97.50 102 ARG A C 1
ATOM 809 O O . ARG A 1 102 ? 0.390 2.534 -4.727 1.00 97.50 102 ARG A O 1
ATOM 816 N N . THR A 1 103 ? 2.198 1.226 -4.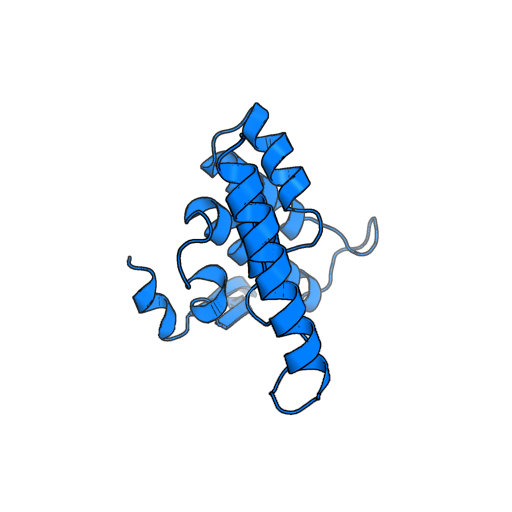486 1.00 97.62 103 THR A N 1
ATOM 817 C CA . THR A 1 103 ? 2.754 1.956 -3.346 1.00 97.62 103 THR A CA 1
ATOM 818 C C . THR A 1 103 ? 3.084 3.400 -3.720 1.00 97.62 103 THR A C 1
ATOM 820 O O . THR A 1 103 ? 2.687 4.318 -3.005 1.00 97.62 103 THR A O 1
ATOM 823 N N . ALA A 1 104 ? 3.741 3.642 -4.859 1.00 97.69 104 ALA A N 1
ATOM 824 C CA . ALA A 1 104 ? 4.048 5.007 -5.287 1.00 97.69 104 ALA A CA 1
ATOM 825 C C . ALA A 1 104 ? 2.793 5.815 -5.619 1.00 97.69 104 ALA A C 1
ATOM 827 O O . ALA A 1 104 ? 2.688 6.968 -5.202 1.00 97.69 104 ALA A O 1
ATOM 828 N N . LEU A 1 105 ? 1.818 5.216 -6.310 1.00 96.62 105 LEU A N 1
ATOM 829 C CA . LEU A 1 105 ? 0.54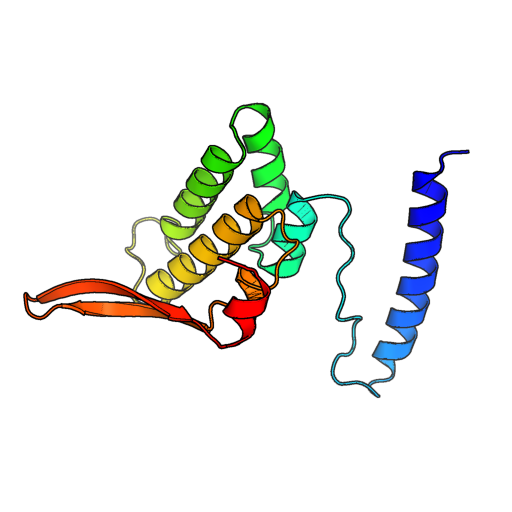9 5.883 -6.580 1.00 96.62 105 LEU A CA 1
ATOM 830 C C . LEU A 1 105 ? -0.177 6.219 -5.273 1.00 96.62 105 LEU A C 1
ATOM 832 O O . LEU A 1 105 ? -0.645 7.342 -5.124 1.00 96.62 105 LEU A O 1
ATOM 836 N N . ALA A 1 106 ? -0.206 5.296 -4.307 1.00 96.75 106 ALA A N 1
ATOM 837 C CA . ALA A 1 106 ? -0.809 5.528 -2.999 1.00 96.75 106 ALA A CA 1
ATOM 838 C C . ALA A 1 106 ? -0.132 6.677 -2.238 1.00 96.75 106 ALA A C 1
ATOM 840 O O . ALA A 1 106 ? -0.835 7.485 -1.637 1.00 96.75 106 ALA A O 1
ATOM 841 N N . ILE A 1 107 ? 1.199 6.800 -2.303 1.00 97.25 107 ILE A N 1
ATOM 842 C CA . ILE A 1 107 ? 1.928 7.941 -1.723 1.00 97.25 107 ILE A CA 1
ATOM 843 C C . ILE A 1 107 ? 1.490 9.249 -2.393 1.00 97.25 107 ILE A C 1
ATOM 845 O O . ILE A 1 107 ? 1.123 10.201 -1.702 1.00 97.25 107 ILE A O 1
ATOM 849 N N . LEU A 1 108 ? 1.481 9.296 -3.729 1.00 96.50 108 LEU A N 1
ATOM 850 C CA . LEU A 1 108 ? 1.129 10.499 -4.493 1.00 96.50 108 LEU A CA 1
ATOM 851 C C . LEU A 1 108 ? -0.314 10.951 -4.247 1.00 96.50 108 LEU A C 1
ATOM 853 O O . LEU A 1 108 ? -0.581 12.148 -4.171 1.00 96.50 108 LEU A O 1
ATOM 857 N N . THR A 1 109 ? -1.233 10.002 -4.079 1.00 94.44 109 THR A N 1
ATOM 858 C CA . THR A 1 109 ? -2.653 10.266 -3.823 1.00 94.44 109 THR A CA 1
ATOM 859 C C . THR A 1 109 ? -3.010 10.224 -2.335 1.00 94.44 109 THR A C 1
ATOM 861 O O . THR A 1 109 ? -4.172 10.015 -1.998 1.00 94.44 109 THR A O 1
ATOM 864 N N . GLU A 1 110 ? -2.026 10.327 -1.437 1.00 92.25 110 GLU A N 1
ATOM 865 C CA . GLU A 1 110 ? -2.185 10.351 0.029 1.00 92.25 110 GLU A CA 1
ATOM 866 C C . GLU A 1 110 ? -2.945 9.161 0.654 1.00 92.25 110 GLU A C 1
ATOM 868 O O . GLU A 1 110 ? -3.419 9.235 1.797 1.00 92.25 110 GLU A O 1
ATOM 873 N N . GLY A 1 111 ? -3.081 8.064 -0.090 1.00 87.69 111 GLY A N 1
ATOM 874 C CA . GLY A 1 111 ? -3.884 6.902 0.281 1.00 87.69 111 GLY A CA 1
ATOM 875 C C . GLY A 1 111 ? -5.375 7.208 0.452 1.00 87.69 111 GLY A C 1
ATOM 876 O O . GLY A 1 111 ? -6.026 6.535 1.243 1.00 87.69 111 GLY A O 1
ATOM 877 N N . VAL A 1 112 ? -5.915 8.237 -0.221 1.00 90.25 112 VAL A N 1
ATOM 878 C CA . VAL A 1 112 ? -7.336 8.636 -0.082 1.00 90.25 112 VAL A CA 1
ATOM 879 C C . VAL A 1 112 ? -8.225 8.238 -1.262 1.00 90.25 112 VAL A C 1
ATOM 881 O O . VAL A 1 112 ? -9.432 8.469 -1.224 1.00 90.25 112 VAL A O 1
ATOM 884 N N . VAL A 1 113 ? -7.659 7.638 -2.313 1.00 91.94 113 VAL A N 1
ATOM 885 C CA . VAL A 1 113 ? -8.404 7.212 -3.509 1.00 91.94 113 VAL A CA 1
ATOM 886 C C . VAL A 1 113 ? -8.295 5.708 -3.733 1.00 91.94 113 VAL A C 1
ATOM 888 O O . VAL A 1 113 ? -7.312 5.078 -3.353 1.00 91.94 113 VAL A O 1
ATOM 891 N N . ALA A 1 114 ? -9.282 5.139 -4.425 1.00 89.94 114 ALA A N 1
ATOM 892 C CA . ALA A 1 114 ? -9.349 3.704 -4.705 1.00 89.94 114 ALA A CA 1
ATOM 893 C C . ALA A 1 114 ? -8.377 3.226 -5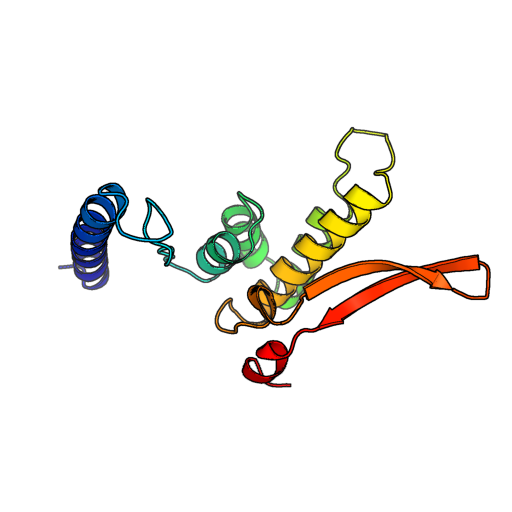.804 1.00 89.94 114 ALA A C 1
ATOM 895 O O . ALA A 1 114 ? -8.212 2.021 -5.984 1.00 89.94 114 ALA A O 1
ATOM 896 N N . ALA A 1 115 ? -7.728 4.130 -6.554 1.00 94.06 115 ALA A N 1
ATOM 897 C CA . ALA A 1 115 ? -6.905 3.761 -7.714 1.00 94.06 115 ALA A CA 1
ATOM 898 C C . ALA A 1 115 ? -5.807 2.714 -7.423 1.00 94.06 115 ALA A C 1
ATOM 900 O O . ALA A 1 115 ? -5.722 1.749 -8.189 1.00 94.06 115 ALA A O 1
ATOM 901 N N . PRO A 1 116 ? -5.009 2.831 -6.342 1.00 93.50 116 PRO A N 1
ATOM 902 C CA . PRO A 1 116 ? -3.972 1.851 -6.020 1.00 93.50 116 PRO A CA 1
ATOM 903 C C . PRO A 1 116 ? -4.509 0.471 -5.634 1.00 93.50 116 PRO A C 1
ATOM 905 O O . PRO A 1 116 ? -3.776 -0.505 -5.748 1.00 93.50 116 PRO A O 1
ATOM 908 N N . LEU A 1 117 ? -5.759 0.379 -5.173 1.00 91.06 117 LEU A N 1
ATOM 909 C CA . LEU A 1 117 ? -6.358 -0.869 -4.701 1.00 91.06 117 LEU A CA 1
ATOM 910 C C . LEU A 1 117 ? -7.210 -1.515 -5.799 1.00 91.06 117 LEU A C 1
ATOM 912 O O . LEU A 1 117 ? -6.920 -2.615 -6.262 1.00 91.06 117 LEU A O 1
ATOM 916 N N . GLU A 1 118 ? -8.218 -0.789 -6.272 1.00 92.88 118 GLU A N 1
ATOM 917 C CA . GLU A 1 118 ? -9.255 -1.298 -7.172 1.00 92.88 118 GLU A CA 1
ATOM 918 C C . GLU A 1 118 ? -9.093 -0.812 -8.616 1.00 92.88 118 GLU A C 1
ATOM 920 O O . GLU A 1 118 ? -9.686 -1.373 -9.537 1.00 92.88 118 GLU A O 1
ATOM 925 N N . GLY A 1 119 ? -8.326 0.259 -8.832 1.00 94.94 119 GLY A N 1
ATOM 926 C CA . GLY A 1 119 ? -8.157 0.859 -10.153 1.00 94.94 119 GLY A CA 1
ATOM 927 C C . GLY A 1 119 ? -7.166 0.106 -11.035 1.00 94.94 119 GLY A C 1
ATOM 928 O O . GLY A 1 119 ? -7.389 -0.012 -12.239 1.00 94.94 119 GLY A O 1
ATOM 929 N N . ILE A 1 120 ? -6.093 -0.428 -10.453 1.00 95.94 120 ILE A N 1
ATOM 930 C CA . ILE A 1 120 ? -5.106 -1.257 -11.152 1.00 95.94 120 ILE A CA 1
ATOM 931 C C . ILE A 1 120 ? -5.478 -2.727 -10.945 1.00 95.94 120 ILE A C 1
ATOM 933 O O . ILE A 1 120 ? -5.461 -3.236 -9.830 1.00 95.94 120 ILE A O 1
ATOM 937 N N . ALA A 1 121 ? -5.806 -3.429 -12.027 1.00 95.56 121 ALA A N 1
ATOM 938 C CA . ALA A 1 121 ? -6.153 -4.847 -11.995 1.00 95.56 121 ALA A CA 1
ATOM 939 C C . ALA A 1 121 ? -4.912 -5.748 -11.949 1.00 95.56 121 ALA A C 1
ATOM 941 O O . ALA A 1 121 ? -4.911 -6.749 -11.241 1.00 95.56 121 ALA A O 1
ATOM 942 N N . LYS A 1 122 ? -3.885 -5.426 -12.745 1.00 95.12 122 LYS A N 1
ATOM 943 C CA . LYS A 1 122 ? -2.595 -6.135 -12.781 1.00 95.12 122 LYS A CA 1
ATOM 944 C C . LYS A 1 122 ? -1.555 -5.373 -13.594 1.00 95.12 122 LYS A C 1
ATOM 946 O O . LYS A 1 122 ? -1.905 -4.636 -14.522 1.00 95.12 122 LYS A O 1
ATOM 951 N N . VAL A 1 123 ? -0.288 -5.673 -13.337 1.00 96.94 123 VAL A N 1
ATOM 952 C CA . VAL A 1 123 ? 0.856 -5.282 -14.166 1.00 96.94 123 VAL A CA 1
ATOM 953 C C . VAL A 1 123 ? 1.487 -6.530 -14.788 1.00 96.94 123 VAL A C 1
ATOM 955 O O . VAL A 1 123 ? 1.648 -7.548 -14.121 1.00 96.94 123 VAL A O 1
ATOM 958 N N . LYS A 1 124 ? 1.781 -6.488 -16.094 1.00 97.19 124 LYS A N 1
ATOM 959 C CA . LYS A 1 124 ? 2.386 -7.610 -16.835 1.00 97.19 124 LYS A CA 1
ATOM 960 C C . LYS A 1 124 ? 3.497 -7.159 -17.768 1.00 97.19 124 LYS A C 1
ATOM 962 O O . LYS A 1 124 ? 3.400 -6.093 -18.367 1.00 97.19 124 LYS A O 1
ATOM 967 N N . ILE A 1 125 ? 4.509 -7.994 -17.945 1.00 96.44 125 ILE A N 1
ATOM 968 C CA . ILE A 1 125 ? 5.552 -7.818 -18.947 1.00 96.44 125 ILE A CA 1
ATOM 969 C C . ILE A 1 125 ? 5.029 -8.367 -20.275 1.00 96.44 125 ILE A C 1
ATOM 971 O O . ILE A 1 125 ? 4.511 -9.478 -20.363 1.00 96.44 125 ILE A O 1
ATOM 975 N N . LYS A 1 126 ? 5.144 -7.561 -21.326 1.00 96.00 126 LYS A N 1
ATOM 976 C CA . LYS A 1 126 ? 4.659 -7.863 -22.672 1.00 96.00 126 LYS A CA 1
ATOM 977 C C . LYS A 1 126 ? 5.801 -7.800 -23.669 1.00 96.00 126 LYS A C 1
ATOM 979 O O . LYS A 1 126 ? 6.727 -7.009 -23.503 1.00 96.00 126 LYS A O 1
ATOM 984 N N . ASP A 1 127 ? 5.692 -8.603 -24.716 1.00 96.44 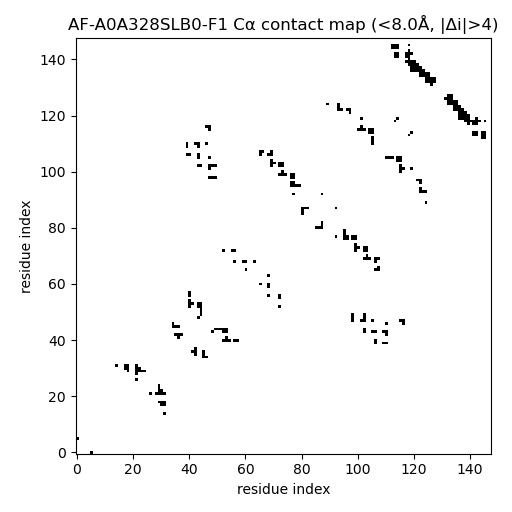127 ASP A N 1
ATOM 985 C CA . ASP A 1 127 ? 6.589 -8.553 -25.864 1.00 96.44 127 ASP A CA 1
ATOM 986 C C . ASP A 1 127 ? 6.121 -7.506 -26.874 1.00 96.44 127 ASP A C 1
ATOM 988 O O . ASP A 1 127 ? 4.939 -7.427 -27.224 1.00 96.44 127 ASP A O 1
ATOM 992 N N . ASN A 1 128 ? 7.070 -6.707 -27.342 1.00 95.62 128 ASN A N 1
ATOM 993 C CA . ASN A 1 128 ? 6.893 -5.794 -28.454 1.00 95.62 128 ASN A CA 1
ATOM 994 C C . ASN A 1 128 ? 7.175 -6.521 -29.783 1.00 95.62 128 ASN A C 1
ATOM 996 O O . ASN A 1 128 ? 7.926 -7.500 -29.808 1.00 95.62 128 ASN A O 1
ATOM 1000 N N . PRO A 1 129 ? 6.637 -6.032 -30.917 1.00 96.44 129 PRO A N 1
ATOM 1001 C CA . PRO A 1 129 ? 6.904 -6.621 -32.232 1.00 96.44 129 PRO A CA 1
ATOM 1002 C C . PRO A 1 129 ? 8.388 -6.646 -32.635 1.00 96.44 129 PRO A C 1
ATOM 1004 O O . PRO A 1 129 ? 8.783 -7.474 -33.449 1.00 96.44 129 PRO A O 1
ATOM 1007 N N . ASP A 1 130 ? 9.205 -5.752 -32.075 1.00 96.31 130 ASP A N 1
ATOM 1008 C CA . ASP A 1 130 ? 10.655 -5.679 -32.297 1.00 96.31 130 ASP A CA 1
ATOM 1009 C C . ASP A 1 130 ? 11.467 -6.649 -31.411 1.00 96.31 130 ASP A C 1
ATOM 1011 O O . ASP A 1 130 ? 12.696 -6.643 -31.449 1.00 96.31 130 ASP A O 1
ATOM 1015 N N . GLY A 1 131 ? 10.794 -7.485 -30.612 1.00 94.56 131 GLY A N 1
ATOM 1016 C CA . GLY A 1 131 ? 11.416 -8.440 -29.694 1.00 94.56 131 GLY A CA 1
ATOM 1017 C C . GLY A 1 131 ? 11.866 -7.838 -28.359 1.00 94.56 131 GLY A C 1
ATOM 1018 O O . GLY A 1 131 ? 12.385 -8.567 -27.511 1.00 94.56 131 GLY A O 1
ATOM 1019 N N . THR A 1 132 ? 11.670 -6.534 -28.137 1.00 96.25 132 THR A N 1
ATOM 1020 C CA . THR A 1 132 ? 11.885 -5.910 -26.823 1.00 96.25 132 THR A CA 1
ATOM 1021 C C . THR A 1 132 ? 10.707 -6.180 -25.882 1.00 96.25 132 THR A C 1
ATOM 1023 O O . THR A 1 132 ? 9.671 -6.703 -26.292 1.00 96.25 132 THR A O 1
ATOM 1026 N N . LYS A 1 133 ? 10.851 -5.840 -24.596 1.00 94.12 133 LYS A N 1
ATOM 1027 C CA . LYS A 1 133 ? 9.795 -6.013 -23.589 1.00 94.12 133 LYS A CA 1
ATOM 1028 C C . LYS A 1 133 ? 9.344 -4.673 -23.016 1.00 94.12 133 LYS A C 1
ATOM 1030 O O . LYS A 1 133 ? 10.154 -3.762 -22.861 1.00 94.12 133 LYS A O 1
ATOM 1035 N N . CYS A 1 134 ? 8.067 -4.569 -22.662 1.00 94.62 134 CYS A N 1
ATOM 1036 C CA . CYS A 1 134 ? 7.484 -3.417 -21.973 1.00 94.62 134 CYS A CA 1
ATOM 1037 C C . CYS A 1 134 ? 6.550 -3.852 -20.837 1.00 94.62 134 CYS A C 1
ATOM 1039 O O . CYS A 1 134 ? 6.123 -5.004 -20.781 1.00 94.62 134 CYS A O 1
ATOM 1041 N N . PHE A 1 135 ? 6.206 -2.928 -19.939 1.00 95.00 135 PHE A N 1
ATOM 1042 C CA . PHE A 1 135 ? 5.144 -3.150 -18.960 1.00 95.00 135 PHE A CA 1
ATOM 1043 C C . PHE A 1 135 ? 3.785 -2.748 -19.539 1.00 9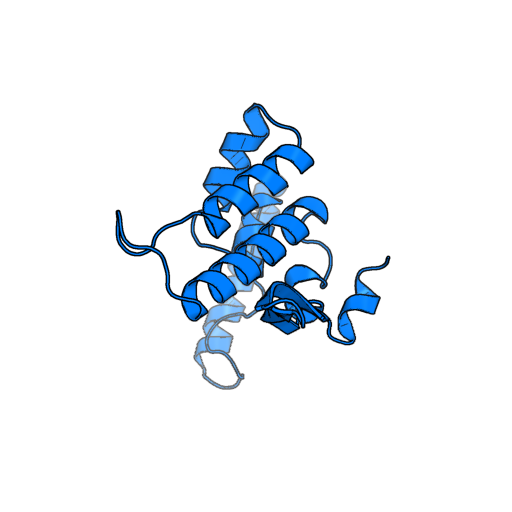5.00 135 PHE A C 1
ATOM 1045 O O . PHE A 1 135 ? 3.627 -1.679 -20.123 1.00 95.00 135 PHE A O 1
ATOM 1052 N N . GLY A 1 136 ? 2.787 -3.601 -19.338 1.00 96.56 136 GLY A N 1
ATOM 1053 C CA . GLY A 1 136 ? 1.378 -3.301 -19.534 1.00 96.56 136 GLY A CA 1
ATOM 1054 C C . GLY A 1 136 ? 0.675 -3.185 -18.188 1.00 96.56 136 GLY A C 1
ATOM 1055 O O . GLY A 1 136 ? 0.634 -4.156 -17.432 1.00 96.56 136 GLY A O 1
ATOM 1056 N N . VAL A 1 137 ? 0.092 -2.018 -17.920 1.00 96.75 137 VAL A N 1
ATOM 1057 C CA . VAL A 1 137 ? -0.780 -1.776 -16.763 1.00 96.75 137 VAL A CA 1
ATOM 1058 C C . VAL A 1 137 ? -2.228 -1.959 -17.205 1.00 96.75 137 VAL A C 1
ATOM 1060 O O . VAL A 1 137 ? -2.670 -1.345 -18.177 1.00 96.75 137 VAL A O 1
ATOM 1063 N N . TYR A 1 138 ? -2.962 -2.826 -16.518 1.00 96.62 138 TYR A N 1
ATOM 1064 C CA . TYR A 1 138 ? -4.363 -3.111 -16.812 1.00 96.62 138 TYR A CA 1
ATOM 1065 C C . TYR A 1 138 ? -5.228 -2.401 -15.781 1.00 96.62 138 TYR A C 1
ATOM 1067 O O . TYR A 1 138 ? -5.146 -2.718 -14.599 1.00 96.62 138 TYR A O 1
ATOM 1075 N N . PHE A 1 139 ? -6.061 -1.463 -16.225 1.00 96.44 139 PHE A N 1
ATOM 1076 C CA . PHE A 1 139 ? -6.988 -0.747 -15.351 1.00 96.44 139 PHE A CA 1
ATOM 1077 C C . PHE A 1 139 ? -8.351 -1.443 -15.282 1.00 96.44 139 PHE A C 1
ATOM 1079 O O . PHE A 1 139 ? -8.818 -2.013 -16.271 1.00 96.44 139 PHE A O 1
ATOM 1086 N N . ALA A 1 140 ? -8.999 -1.369 -14.124 1.00 95.62 140 ALA A N 1
ATOM 1087 C CA . ALA A 1 140 ? -10.375 -1.801 -13.911 1.00 95.62 140 ALA A CA 1
ATOM 1088 C C . ALA A 1 140 ? -11.322 -0.597 -13.805 1.00 95.62 140 ALA A C 1
ATOM 1090 O O . ALA A 1 140 ? -10.899 0.529 -13.559 1.00 95.62 140 ALA A O 1
ATOM 1091 N N . GLY A 1 141 ? -12.626 -0.843 -13.968 1.00 94.12 141 GLY A N 1
ATOM 1092 C CA . GLY A 1 141 ? -13.671 0.190 -13.915 1.00 94.12 141 GLY A CA 1
ATOM 1093 C C . GLY A 1 141 ? -13.600 1.149 -12.710 1.00 94.12 141 GLY A C 1
ATOM 1094 O O . GLY A 1 141 ? -13.760 2.354 -12.928 1.00 94.12 141 GLY A O 1
ATOM 1095 N N . PRO A 1 142 ? -13.308 0.676 -11.478 1.00 93.19 142 PRO A N 1
ATOM 1096 C CA . PRO A 1 142 ? -13.167 1.537 -10.301 1.00 93.19 142 PRO A CA 1
ATOM 1097 C C . PRO A 1 142 ? -12.105 2.639 -10.417 1.00 93.19 142 PRO A C 1
ATOM 1099 O O . PRO A 1 142 ? -12.173 3.611 -9.668 1.00 93.19 142 PRO A O 1
ATOM 1102 N N . ILE A 1 143 ? -11.182 2.569 -11.391 1.00 94.19 143 ILE A N 1
ATOM 1103 C CA . ILE A 1 143 ? -10.212 3.644 -11.660 1.00 94.19 143 ILE A CA 1
ATOM 1104 C C . ILE A 1 143 ? -10.898 5.002 -11.864 1.00 94.19 143 ILE A C 1
ATOM 1106 O O . ILE A 1 143 ? -10.364 6.033 -11.472 1.00 94.19 143 ILE A O 1
ATOM 1110 N N . ARG A 1 144 ? -12.125 5.012 -12.407 1.00 92.50 144 ARG A N 1
ATOM 1111 C CA . ARG A 1 144 ? -12.902 6.236 -12.639 1.00 92.50 144 ARG A CA 1
ATOM 1112 C C . ARG A 1 144 ? -13.244 6.976 -11.343 1.00 92.50 144 ARG A C 1
ATOM 1114 O O . ARG A 1 144 ? -13.375 8.197 -11.365 1.00 92.50 144 ARG A O 1
ATOM 1121 N N . SER A 1 145 ? -13.391 6.258 -10.232 1.00 88.25 145 SER A N 1
ATOM 1122 C CA . SER A 1 145 ? -13.723 6.840 -8.928 1.00 88.25 145 SER A CA 1
ATOM 1123 C C . SER A 1 145 ? -12.579 7.670 -8.343 1.00 88.25 145 SER A C 1
ATOM 1125 O O . SER A 1 145 ? -12.815 8.482 -7.455 1.00 88.25 145 SER A O 1
ATOM 1127 N N . ALA A 1 146 ? -11.352 7.487 -8.836 1.00 87.38 146 ALA A N 1
ATOM 1128 C CA . ALA A 1 146 ? -10.179 8.203 -8.348 1.00 87.38 146 ALA A CA 1
ATOM 1129 C C . ALA A 1 146 ? -9.971 9.585 -8.993 1.00 87.38 146 ALA A C 1
ATOM 1131 O O . ALA A 1 146 ? -9.117 10.336 -8.532 1.00 87.38 146 ALA A O 1
ATOM 1132 N N . GLY A 1 147 ? -10.747 9.936 -10.024 1.00 86.25 147 GLY A N 1
ATOM 1133 C CA . GLY A 1 147 ? -10.492 11.135 -10.827 1.00 86.25 147 GLY A CA 1
ATOM 1134 C C . GLY A 1 147 ? -9.392 10.921 -11.874 1.00 86.25 147 GLY A C 1
ATOM 1135 O O . GLY A 1 147 ? -8.865 9.817 -12.010 1.00 86.25 147 GLY A O 1
ATOM 1136 N N . GLY A 1 148 ? -9.112 11.960 -12.664 1.00 84.00 148 GLY A N 1
ATOM 1137 C CA . GLY A 1 148 ? -8.119 11.951 -13.745 1.00 84.00 148 GLY A CA 1
ATOM 1138 C C . GLY A 1 148 ? -7.088 13.053 -13.596 1.00 84.00 148 GLY A C 1
ATOM 1139 O O . GLY A 1 148 ? -7.348 13.987 -12.804 1.00 84.00 148 GLY A O 1
#

Mean predicted aligned error: 4.36 Å

Sequence (148 aa):
MDYFKMLEDKTEELYDIAREARKQGKDLELVPEIPLAKDLAERVEGLVGPEGVAKRIKKLEESMSREEVAFQIAKEIATKDDVPGQKNNYEVQEENADSAIRTALAILTEGVVAAPLEGIAKVKIKDNPDGTKCFGVYFAGPIRSAGG

Radius of gyration: 18.48 Å; Cα contacts (8 Å, |Δi|>4): 178; chains: 1; bounding box: 44×33×61 Å

Secondary structure (DSSP, 8-state):
--HHHHHHHHHHHHHHHHHHHHTTS-SS-SS-SS---SSHHHHHHHHH--TTHHHHHHHHHTTS-HHHHHHHHHHHHHT--SSTTS---HHHHHHHHHHHHHHHHHHHTTT-SSIIIIIEEEEEEEE-TTS-EEEEEEE-GGGGGG--

Nearest PDB structures (foldseek):
  5ijl-assembly1_A  TM=9.139E-01  e=2.161E-10  Pyrococcus abyssi GE5
  9f29-assembly1_B  TM=8.360E-01  e=1.545E-10  Pyrococcus abyssi GE5
  8ppu-assembly1_B  TM=8.517E-01  e=2.285E-10  Pyrococcus abyssi GE5
  6knc-assembly1_B  TM=8.417E-01  e=6.994E-10  Thermococcus kodakarensis
  3o59-assembly1_X  TM=8.856E-01  e=3.712E-08  Pyrococcus horikoshii

pLDDT: mean 94.17, std 5.01, range [57.22, 98.25]

Foldseek 3Di:
DDPVVVVVVVVVVVLVVQLVVLCVVPDPHNHDPDDDDDFLLRLLCSQQDDPPRSVVLVVPVVPDDLLRSLVVQLCCQQPDDPDPPDDDDQVSNFVSNLSSVLSSVSSVLSSPACCSPQQWPGKHWDADPVRDIDIDTDTDPSNVRRPD

Solvent-accessible surface area (backbone atoms only — not comparable to full-atom values): 8301 Å² total; per-residue (Å²): 134,61,68,66,57,59,50,51,57,53,50,51,54,54,48,49,54,43,35,60,55,19,60,69,63,84,54,98,46,58,49,68,88,74,76,87,58,94,49,54,39,40,33,27,30,71,70,58,26,57,92,68,42,27,64,52,47,58,62,39,57,78,80,41,54,67,66,55,38,21,54,52,51,22,47,56,44,50,68,57,54,89,46,88,96,45,83,66,53,70,70,56,50,23,50,26,44,37,46,16,50,24,34,22,46,20,53,72,51,58,46,76,52,50,33,51,66,53,8,47,69,48,45,41,79,40,79,43,98,87,73,49,76,45,82,45,79,41,72,34,81,52,28,67,78,47,60,131